Protein AF-A0A8X6FLB8-F1 (afdb_monomer_lite)

Foldseek 3Di:
DDDPPDDDDDDDDPDDDPPDPCQLVVQLVVLLVCLVVCCVVCVPVSVQSVPQDDRPDRRDDDPDDD

Structure (mmCIF, N/CA/C/O backbone):
data_AF-A0A8X6FLB8-F1
#
_entry.id   AF-A0A8X6FLB8-F1
#
loop_
_atom_site.group_PDB
_atom_site.id
_atom_site.type_symbol
_atom_site.label_atom_id
_atom_site.label_alt_id
_atom_site.label_comp_id
_atom_site.label_asym_id
_atom_site.label_entity_id
_atom_site.label_seq_id
_atom_site.pdbx_PDB_ins_code
_atom_site.Cartn_x
_atom_site.Cartn_y
_atom_site.Cartn_z
_atom_site.occupancy
_atom_site.B_iso_or_equiv
_atom_site.auth_seq_id
_atom_site.auth_comp_id
_atom_site.auth_asym_id
_atom_site.auth_atom_id
_atom_site.pdbx_PDB_model_num
ATOM 1 N N . MET A 1 1 ? 8.005 -12.420 -38.983 1.00 54.34 1 MET A N 1
ATOM 2 C CA . MET A 1 1 ? 9.377 -12.784 -38.580 1.00 54.34 1 MET A CA 1
ATOM 3 C C . MET A 1 1 ? 10.115 -11.478 -38.414 1.00 54.34 1 MET A C 1
ATOM 5 O O . MET A 1 1 ? 10.093 -10.705 -39.360 1.00 54.34 1 MET A O 1
ATOM 9 N N . GLU A 1 2 ? 10.623 -11.190 -37.218 1.00 69.69 2 GLU A N 1
ATOM 10 C CA . GLU A 1 2 ? 11.484 -10.018 -37.008 1.00 69.69 2 GLU A CA 1
ATOM 11 C C . GLU A 1 2 ? 12.853 -10.290 -37.647 1.00 69.69 2 GLU A C 1
ATOM 13 O O . GLU A 1 2 ? 13.379 -11.402 -37.534 1.00 69.69 2 GLU A O 1
ATOM 18 N N . SER A 1 3 ? 13.370 -9.304 -38.378 1.00 81.50 3 SER A N 1
ATOM 19 C CA . SER A 1 3 ? 14.697 -9.310 -38.997 1.00 81.50 3 SER A CA 1
ATOM 20 C C . SER A 1 3 ? 15.736 -8.776 -38.003 1.00 81.50 3 SER A C 1
ATOM 22 O O . SER A 1 3 ? 15.410 -7.872 -37.234 1.00 81.50 3 SER A O 1
ATOM 24 N N . PRO A 1 4 ? 16.997 -9.247 -38.022 1.00 79.62 4 PRO A N 1
ATOM 25 C CA . PRO A 1 4 ? 18.080 -8.660 -37.223 1.00 79.62 4 PRO A CA 1
ATOM 26 C C . PRO A 1 4 ? 18.318 -7.164 -37.491 1.00 79.62 4 PRO A C 1
ATOM 28 O O . PRO A 1 4 ? 18.896 -6.484 -36.648 1.00 79.62 4 PRO A O 1
ATOM 31 N N . ASP A 1 5 ? 17.871 -6.668 -38.649 1.00 85.62 5 ASP A N 1
ATOM 32 C CA . ASP A 1 5 ? 17.970 -5.264 -39.065 1.00 85.62 5 ASP A CA 1
ATOM 33 C C . ASP A 1 5 ? 16.762 -4.405 -38.639 1.00 85.62 5 ASP A C 1
ATOM 35 O O . ASP A 1 5 ? 16.732 -3.202 -38.912 1.00 85.62 5 ASP A O 1
ATOM 39 N N . ASP A 1 6 ? 15.751 -4.994 -37.990 1.00 84.56 6 ASP A N 1
ATOM 40 C CA . ASP A 1 6 ? 14.597 -4.233 -37.515 1.00 84.56 6 ASP A CA 1
ATOM 41 C C . ASP A 1 6 ? 15.003 -3.320 -36.338 1.00 84.56 6 ASP A C 1
ATOM 43 O O . ASP A 1 6 ? 15.735 -3.737 -35.434 1.00 84.56 6 ASP A O 1
ATOM 47 N N . PRO A 1 7 ? 14.522 -2.064 -36.294 1.00 84.69 7 PRO A N 1
ATOM 48 C CA . PRO A 1 7 ? 14.830 -1.157 -35.197 1.00 84.69 7 PRO A CA 1
ATOM 49 C C . PRO A 1 7 ? 14.300 -1.695 -33.862 1.00 84.69 7 PRO A C 1
ATOM 51 O O . PRO A 1 7 ? 13.178 -2.201 -33.773 1.00 84.69 7 PRO A O 1
ATOM 54 N N . VAL A 1 8 ? 15.099 -1.530 -32.801 1.00 84.75 8 VAL A N 1
ATOM 55 C CA . VAL A 1 8 ? 14.748 -1.963 -31.441 1.00 84.75 8 VAL A CA 1
ATOM 56 C C . VAL A 1 8 ? 13.426 -1.328 -31.012 1.00 84.75 8 VAL A C 1
ATOM 58 O O . VAL A 1 8 ? 13.295 -0.104 -30.946 1.00 84.75 8 VAL A O 1
ATOM 61 N N . LYS A 1 9 ? 12.444 -2.168 -30.677 1.00 82.88 9 LYS A N 1
ATOM 62 C CA . LYS A 1 9 ? 11.164 -1.722 -30.122 1.00 82.88 9 LYS A CA 1
ATOM 63 C C . LYS A 1 9 ? 11.311 -1.472 -28.626 1.00 82.88 9 LYS A C 1
ATOM 65 O O . LYS A 1 9 ? 11.661 -2.372 -27.868 1.00 82.88 9 LYS A O 1
ATOM 70 N N . ILE A 1 10 ? 11.012 -0.247 -28.206 1.00 82.12 10 ILE A N 1
ATOM 71 C CA . ILE A 1 10 ? 10.965 0.144 -26.796 1.00 82.12 10 ILE A CA 1
ATOM 72 C C . ILE A 1 10 ? 9.512 0.049 -26.334 1.00 82.12 10 ILE A C 1
ATOM 74 O O . ILE A 1 10 ? 8.618 0.612 -26.965 1.00 82.12 10 ILE A O 1
ATOM 78 N N . PHE A 1 11 ? 9.282 -0.651 -25.226 1.00 79.75 11 PHE A N 1
ATOM 79 C CA . PHE A 1 11 ? 7.969 -0.775 -24.600 1.00 79.75 11 PHE A CA 1
ATOM 80 C C . PHE A 1 11 ? 8.006 -0.187 -23.190 1.00 79.75 11 PHE A C 1
ATOM 82 O O . PHE A 1 11 ? 8.992 -0.342 -22.473 1.00 79.75 11 PHE A O 1
ATOM 89 N N . GLU A 1 12 ? 6.914 0.458 -22.790 1.00 73.94 12 GLU A N 1
ATOM 90 C CA . GLU A 1 12 ? 6.708 0.948 -21.429 1.00 73.94 12 GLU A CA 1
ATOM 91 C C . GLU A 1 12 ? 5.674 0.078 -20.712 1.00 73.94 12 GLU A C 1
ATOM 93 O O . GLU A 1 12 ? 4.641 -0.300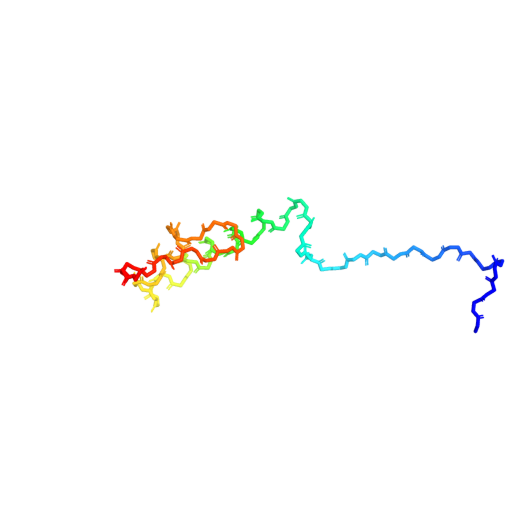 -21.275 1.00 73.94 12 GLU A O 1
ATOM 98 N N . MET A 1 13 ? 5.948 -0.226 -19.447 1.00 71.06 13 MET A N 1
ATOM 99 C CA . MET A 1 13 ? 5.040 -0.986 -18.604 1.00 71.06 13 MET A CA 1
ATOM 100 C C . MET A 1 13 ? 3.991 -0.057 -17.988 1.00 71.06 13 MET A C 1
ATOM 102 O O . MET A 1 13 ? 4.313 0.836 -17.213 1.00 71.06 13 MET A O 1
ATOM 106 N N . LYS A 1 14 ? 2.716 -0.284 -18.316 1.00 69.88 14 LYS A N 1
ATOM 107 C CA . LYS A 1 14 ? 1.592 0.564 -17.871 1.00 69.88 14 LYS A CA 1
ATOM 108 C C . LYS A 1 14 ? 1.054 0.231 -16.476 1.00 69.88 14 LYS A C 1
ATOM 110 O O . LYS A 1 14 ? 0.145 0.902 -15.996 1.00 69.88 14 LYS A O 1
ATOM 115 N N . THR A 1 15 ? 1.565 -0.819 -15.842 1.00 63.78 15 THR A N 1
ATOM 116 C CA . THR A 1 15 ? 1.086 -1.326 -14.552 1.00 63.78 15 THR A CA 1
ATOM 117 C C . THR A 1 15 ? 2.230 -1.396 -13.560 1.00 63.78 15 THR A C 1
ATOM 119 O O . THR A 1 15 ? 3.327 -1.824 -13.909 1.00 63.78 15 THR A O 1
ATOM 122 N N . VAL A 1 16 ? 1.971 -1.024 -12.309 1.00 59.16 16 VAL A N 1
ATOM 123 C CA . VAL A 1 16 ? 2.934 -1.206 -11.222 1.00 59.16 16 VAL A CA 1
ATOM 124 C C . VAL A 1 16 ? 3.026 -2.701 -10.922 1.00 59.16 16 VAL A C 1
ATOM 126 O O . VAL A 1 16 ? 2.058 -3.297 -10.459 1.00 59.16 16 VAL A O 1
ATOM 129 N N . THR A 1 17 ? 4.162 -3.322 -11.228 1.00 65.75 17 THR A N 1
ATOM 130 C CA . THR A 1 17 ? 4.415 -4.729 -10.898 1.00 65.75 17 THR A CA 1
ATOM 131 C C . THR A 1 17 ? 5.216 -4.848 -9.609 1.00 65.75 17 THR A C 1
ATOM 133 O O . THR A 1 17 ? 5.980 -3.949 -9.242 1.00 65.75 17 THR A O 1
ATOM 136 N N . HIS A 1 18 ? 5.088 -6.005 -8.959 1.00 55.44 18 HIS A N 1
ATOM 137 C CA . HIS A 1 18 ? 5.968 -6.441 -7.880 1.00 55.44 18 HIS A CA 1
ATOM 138 C C . HIS A 1 18 ? 7.437 -6.263 -8.312 1.00 55.44 18 HIS A C 1
ATOM 140 O O . HIS A 1 18 ? 7.815 -6.668 -9.413 1.00 55.44 18 HIS A O 1
ATOM 146 N N . GLY A 1 19 ? 8.245 -5.595 -7.483 1.00 55.59 19 GLY A N 1
ATOM 147 C CA . GLY A 1 19 ? 9.655 -5.298 -7.771 1.00 55.59 19 GLY A CA 1
ATOM 148 C C . GLY A 1 19 ? 9.951 -3.893 -8.314 1.00 55.59 19 GLY A C 1
ATOM 149 O O . GLY A 1 19 ? 11.119 -3.517 -8.388 1.00 55.59 19 GLY A O 1
ATOM 150 N N . SER A 1 20 ? 8.939 -3.076 -8.636 1.00 60.59 20 SER A N 1
ATOM 151 C CA . SER A 1 20 ? 9.165 -1.634 -8.815 1.00 60.59 20 SER A CA 1
ATOM 152 C C . SER A 1 20 ? 9.461 -0.990 -7.459 1.00 60.59 20 SER A C 1
ATOM 154 O O . SER A 1 20 ? 8.722 -1.215 -6.503 1.00 60.59 20 SER A O 1
ATOM 156 N N . ALA A 1 21 ? 10.505 -0.160 -7.362 1.00 61.84 21 ALA A N 1
ATOM 157 C CA . ALA A 1 21 ? 10.910 0.481 -6.103 1.00 61.84 21 ALA A CA 1
ATOM 158 C C . ALA A 1 21 ? 9.786 1.310 -5.442 1.00 61.84 21 ALA A C 1
ATOM 160 O O . ALA A 1 21 ? 9.810 1.537 -4.234 1.00 61.84 21 ALA A O 1
ATOM 161 N N . SER A 1 22 ? 8.785 1.745 -6.216 1.00 63.34 22 SER A N 1
ATOM 162 C CA . SER A 1 22 ? 7.612 2.478 -5.729 1.00 63.34 22 SER A CA 1
ATOM 163 C C . SER A 1 22 ? 6.396 1.601 -5.408 1.00 63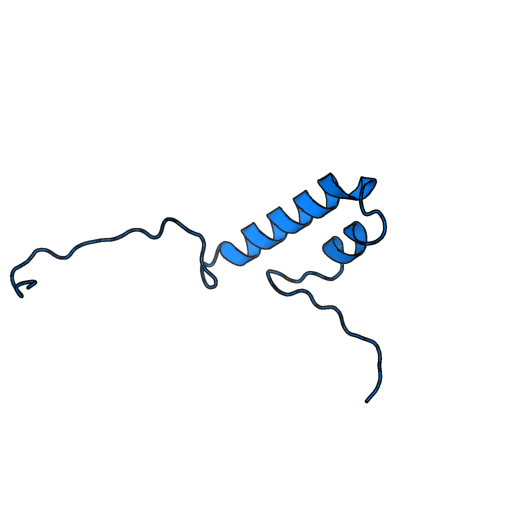.34 22 SER A C 1
ATOM 165 O O . SER A 1 22 ? 5.480 2.089 -4.746 1.00 63.34 22 SER A O 1
ATOM 167 N N . ALA A 1 23 ? 6.364 0.332 -5.837 1.00 65.50 23 ALA A N 1
ATOM 168 C CA . ALA A 1 23 ? 5.228 -0.568 -5.611 1.00 65.50 23 ALA A CA 1
ATOM 169 C C . ALA A 1 23 ? 4.882 -0.727 -4.120 1.00 65.50 23 ALA A C 1
ATOM 171 O O . ALA A 1 23 ? 3.730 -0.478 -3.766 1.00 65.50 23 ALA A O 1
ATOM 172 N N . PRO A 1 24 ? 5.855 -0.963 -3.218 1.00 63.66 24 PRO A N 1
ATOM 173 C CA . PRO A 1 24 ? 5.549 -1.161 -1.804 1.00 63.66 24 PRO A CA 1
ATOM 174 C C . PRO A 1 24 ? 4.955 0.100 -1.145 1.00 63.66 24 PRO A C 1
ATOM 176 O O . PRO A 1 24 ? 4.046 0.034 -0.314 1.00 63.66 24 PRO A O 1
ATOM 179 N N . PHE A 1 25 ? 5.418 1.283 -1.567 1.00 69.19 25 PHE A N 1
ATOM 180 C CA . PHE A 1 25 ? 4.896 2.570 -1.101 1.00 69.19 25 PHE A CA 1
ATOM 181 C C . PHE A 1 25 ? 3.460 2.821 -1.581 1.00 69.19 25 PHE A C 1
ATOM 183 O O . PHE A 1 25 ? 2.621 3.293 -0.808 1.00 69.19 25 PHE A O 1
ATOM 190 N N .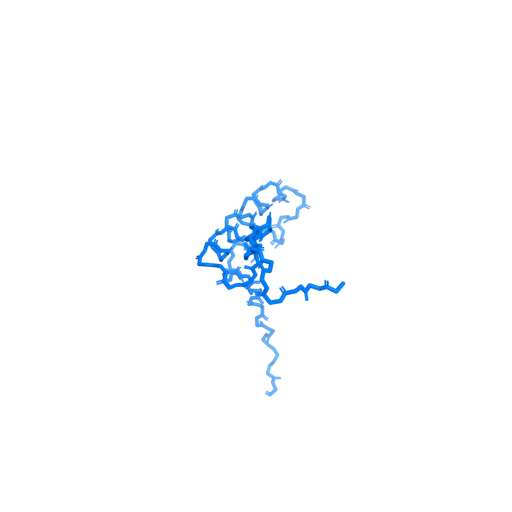 LEU A 1 26 ? 3.166 2.507 -2.846 1.00 73.12 26 LEU A N 1
ATOM 191 C CA . LEU A 1 26 ? 1.835 2.683 -3.430 1.00 73.12 26 LEU A CA 1
ATOM 192 C C . LEU A 1 26 ? 0.819 1.698 -2.842 1.00 73.12 26 LEU A C 1
ATOM 194 O O . LEU A 1 26 ? -0.292 2.116 -2.505 1.00 73.12 26 LEU A O 1
ATOM 198 N N . SER A 1 27 ? 1.203 0.438 -2.642 1.00 72.94 27 SER A N 1
ATOM 199 C CA . SER A 1 27 ? 0.361 -0.570 -1.992 1.00 72.94 27 SER A CA 1
ATOM 200 C C . SER A 1 27 ? 0.058 -0.204 -0.543 1.00 72.94 27 SER A C 1
ATOM 202 O O . SER A 1 27 ? -1.110 -0.139 -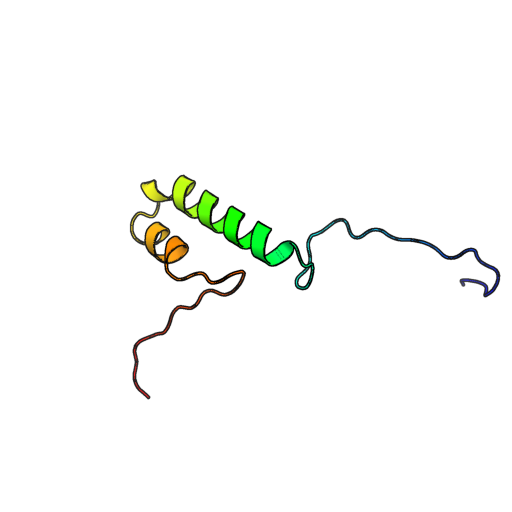0.162 1.00 72.94 27 SER A O 1
ATOM 204 N N . THR A 1 28 ? 1.078 0.175 0.237 1.00 73.62 28 THR A N 1
ATOM 205 C CA . THR A 1 28 ? 0.895 0.609 1.634 1.00 73.62 28 THR A CA 1
ATOM 206 C C . THR A 1 28 ? -0.037 1.818 1.728 1.00 73.62 28 THR A C 1
ATOM 208 O O . THR A 1 28 ? -0.955 1.840 2.548 1.00 73.62 28 THR A O 1
ATOM 211 N N . LYS A 1 29 ? 0.136 2.829 0.862 1.00 78.81 29 LYS A N 1
ATOM 212 C CA . LYS A 1 29 ? -0.767 3.992 0.832 1.00 78.81 29 LYS A CA 1
ATOM 213 C C . LYS A 1 29 ? -2.203 3.614 0.483 1.00 78.81 29 LYS A C 1
ATOM 215 O O . LYS A 1 29 ? -3.128 4.153 1.086 1.00 78.81 29 LYS A O 1
ATOM 220 N N . THR A 1 30 ? -2.382 2.720 -0.484 1.00 82.25 30 THR A N 1
ATOM 221 C CA . THR A 1 30 ? -3.708 2.290 -0.939 1.00 82.25 30 THR A CA 1
ATOM 222 C C . THR A 1 30 ? -4.434 1.525 0.164 1.00 82.25 30 THR A C 1
ATOM 224 O O . THR A 1 30 ? -5.588 1.827 0.453 1.00 82.25 30 THR A O 1
ATOM 227 N N . LEU A 1 31 ? -3.745 0.608 0.849 1.00 80.31 31 LEU A N 1
ATOM 228 C CA . LEU A 1 31 ? -4.297 -0.156 1.970 1.00 80.31 31 LEU A CA 1
ATOM 229 C C . LEU A 1 31 ? -4.655 0.738 3.161 1.00 80.31 31 LEU A C 1
ATOM 231 O O . LEU A 1 31 ? -5.729 0.589 3.744 1.00 80.31 31 LEU A O 1
ATOM 235 N N . LEU A 1 32 ? -3.812 1.724 3.485 1.00 82.06 32 LEU A N 1
ATOM 236 C CA . LEU A 1 32 ? -4.119 2.703 4.529 1.00 82.06 32 LEU A CA 1
ATOM 237 C C . LEU A 1 32 ? -5.350 3.542 4.181 1.00 82.06 32 LEU A C 1
ATOM 239 O O . LEU A 1 32 ? -6.189 3.773 5.052 1.00 82.06 32 LEU A O 1
ATOM 243 N N . GLN A 1 33 ? -5.481 3.986 2.931 1.00 84.38 33 GLN A N 1
ATOM 244 C CA . GLN A 1 33 ? -6.649 4.749 2.498 1.00 84.38 33 GLN A CA 1
ATOM 245 C C . GLN A 1 33 ? -7.919 3.892 2.556 1.00 84.38 33 GLN A C 1
ATOM 247 O O . GLN A 1 33 ? -8.897 4.301 3.176 1.00 84.38 33 GLN A O 1
ATOM 252 N N . LEU A 1 34 ? -7.858 2.662 2.039 1.00 83.88 34 LEU A N 1
ATOM 253 C CA . LEU A 1 34 ? -8.965 1.709 2.093 1.00 83.88 34 LEU A CA 1
ATOM 254 C C . LEU A 1 34 ? -9.397 1.417 3.536 1.00 83.88 34 LEU A C 1
ATOM 256 O O . LEU A 1 34 ? -10.589 1.383 3.828 1.00 83.88 34 LEU A O 1
ATOM 260 N N . SER A 1 35 ? -8.440 1.270 4.460 1.00 82.25 35 SER A N 1
ATOM 261 C CA . SER A 1 35 ? -8.741 1.044 5.878 1.00 82.25 35 SER A CA 1
ATOM 262 C C . SER A 1 35 ? -9.534 2.192 6.507 1.00 82.25 35 SER A C 1
ATOM 264 O O . SER A 1 35 ? -10.367 1.944 7.370 1.00 82.25 35 SER A O 1
ATOM 266 N N . ARG A 1 36 ? -9.303 3.439 6.074 1.00 84.12 36 ARG A N 1
ATOM 267 C CA . ARG A 1 36 ? -10.015 4.628 6.569 1.00 84.12 36 ARG A CA 1
ATOM 268 C C . ARG A 1 36 ? -11.397 4.748 5.945 1.00 84.12 36 ARG A C 1
ATOM 270 O O . ARG A 1 36 ? -12.361 5.034 6.650 1.00 84.12 36 ARG A O 1
ATOM 277 N N . ASP A 1 37 ? -11.487 4.514 4.641 1.00 87.44 37 ASP A N 1
ATOM 278 C CA . ASP A 1 37 ? -12.737 4.640 3.893 1.00 87.44 37 ASP A CA 1
ATOM 279 C C . ASP A 1 37 ? -13.760 3.588 4.347 1.00 87.44 37 ASP A C 1
ATOM 281 O O . ASP A 1 37 ? -14.943 3.886 4.523 1.00 87.44 37 ASP A O 1
ATOM 285 N N . GLU A 1 38 ? -13.288 2.373 4.628 1.00 85.94 38 GLU A N 1
ATOM 286 C CA . GLU A 1 38 ? -14.126 1.230 4.993 1.00 85.94 38 GLU A CA 1
ATOM 287 C C . GLU A 1 38 ? -14.228 0.996 6.513 1.00 85.94 38 GLU A C 1
ATOM 289 O O . GLU A 1 38 ? -14.904 0.064 6.948 1.00 85.94 38 GLU A O 1
ATOM 294 N N . GLU A 1 39 ? -13.626 1.850 7.350 1.00 84.38 39 GLU A N 1
ATOM 295 C CA . GLU A 1 39 ? -13.632 1.709 8.818 1.00 84.38 39 GLU A CA 1
ATOM 296 C C . GLU A 1 39 ? -15.046 1.631 9.399 1.00 84.38 39 GLU A C 1
ATOM 298 O O . GLU A 1 39 ? -15.331 0.822 10.281 1.00 84.38 39 GLU A O 1
ATOM 303 N N . LYS A 1 40 ? -15.969 2.433 8.859 1.00 86.88 40 LYS A N 1
ATOM 304 C CA . LYS A 1 40 ? -17.373 2.438 9.293 1.00 86.88 40 LYS A CA 1
ATOM 305 C C . LYS A 1 40 ? -18.103 1.145 8.933 1.00 86.88 40 LYS A C 1
ATOM 307 O O . LYS A 1 40 ? -19.056 0.777 9.615 1.00 86.88 40 LYS A O 1
ATOM 312 N N . ARG A 1 41 ? -17.684 0.481 7.852 1.00 87.38 41 ARG A N 1
ATOM 313 C CA . ARG A 1 41 ? -18.297 -0.750 7.341 1.00 87.38 41 ARG A CA 1
ATOM 314 C C . ARG A 1 41 ? -17.676 -1.997 7.971 1.00 87.38 41 ARG A C 1
ATOM 316 O O . ARG A 1 41 ? -18.394 -2.960 8.224 1.00 87.38 41 ARG A O 1
ATOM 323 N N . TYR A 1 42 ? -16.378 -1.956 8.271 1.00 80.50 42 TYR A N 1
ATOM 324 C CA . TYR A 1 42 ? -15.620 -3.051 8.877 1.00 80.50 42 TYR A CA 1
ATOM 325 C C . TYR A 1 42 ? -14.776 -2.567 10.071 1.00 80.50 42 TYR A C 1
ATOM 327 O O . TYR A 1 42 ? -13.543 -2.581 10.009 1.00 80.50 42 TYR A O 1
ATOM 335 N N . PRO A 1 43 ? -15.411 -2.199 11.199 1.00 82.00 43 PRO A N 1
ATOM 336 C CA . PRO A 1 43 ? -14.723 -1.596 12.346 1.00 82.00 43 PRO A CA 1
ATOM 337 C C . PRO A 1 43 ? -13.709 -2.526 13.027 1.00 82.00 43 PRO A C 1
ATOM 339 O O . PRO A 1 43 ? -12.804 -2.051 13.702 1.00 82.00 43 PRO A O 1
ATOM 342 N N . LEU A 1 44 ? -13.834 -3.846 12.842 1.00 79.31 44 LEU A N 1
ATOM 343 C CA . LEU A 1 44 ? -12.887 -4.835 13.370 1.00 79.31 44 LEU A CA 1
ATOM 344 C C . LEU A 1 44 ? -11.730 -5.138 12.408 1.00 79.31 44 LEU A C 1
ATOM 346 O O . LEU A 1 44 ? -10.640 -5.474 12.857 1.00 79.31 44 LEU A O 1
ATOM 350 N N . ALA A 1 45 ? -11.946 -5.017 11.094 1.00 77.12 45 ALA A N 1
ATOM 351 C CA . ALA A 1 45 ? -10.936 -5.353 10.088 1.00 77.12 45 ALA A CA 1
ATOM 352 C C . ALA A 1 45 ? -10.059 -4.148 9.717 1.00 77.12 45 ALA A C 1
ATOM 354 O O . ALA A 1 45 ? -8.867 -4.307 9.465 1.00 77.12 45 ALA A O 1
ATOM 355 N N . ALA A 1 46 ? -10.618 -2.936 9.729 1.00 78.94 46 ALA A N 1
ATOM 356 C CA . ALA A 1 46 ? -9.876 -1.714 9.428 1.00 78.94 46 ALA A CA 1
ATOM 357 C C . ALA A 1 46 ? -8.661 -1.477 10.353 1.00 78.94 46 ALA A C 1
ATOM 359 O O . ALA A 1 46 ? -7.599 -1.129 9.834 1.00 78.94 46 ALA A O 1
ATOM 360 N N . PRO A 1 47 ? -8.734 -1.717 11.679 1.00 76.69 47 PRO A N 1
ATOM 361 C CA . PRO A 1 47 ? -7.557 -1.651 12.545 1.00 76.69 47 PRO A CA 1
ATOM 362 C C . PRO A 1 47 ? -6.501 -2.705 12.207 1.00 76.69 47 PRO A C 1
ATOM 364 O O . PRO A 1 47 ? -5.314 -2.393 12.161 1.00 76.69 47 PRO A O 1
ATOM 367 N N . VAL A 1 48 ? -6.928 -3.926 11.875 1.00 76.75 48 VAL A N 1
ATOM 368 C CA . VAL A 1 48 ? -6.027 -5.026 11.503 1.00 76.75 48 VAL A CA 1
ATOM 369 C C . VAL A 1 48 ? -5.248 -4.688 10.230 1.00 76.75 48 VAL A C 1
ATOM 371 O O . VAL A 1 48 ? -4.041 -4.916 10.190 1.00 76.75 48 VAL A O 1
ATOM 374 N N . LEU A 1 49 ? -5.898 -4.069 9.236 1.00 71.31 49 LEU A N 1
ATOM 375 C CA . LEU A 1 49 ? -5.247 -3.573 8.017 1.00 71.31 49 LEU A CA 1
ATOM 376 C C . LEU A 1 49 ? -4.196 -2.486 8.295 1.00 71.31 49 LEU A C 1
ATOM 378 O O . LEU A 1 49 ? -3.215 -2.388 7.565 1.00 71.31 49 LEU A O 1
ATOM 382 N N . ARG A 1 50 ? -4.387 -1.671 9.339 1.00 69.75 50 ARG A N 1
ATOM 383 C CA . ARG A 1 50 ? -3.446 -0.607 9.729 1.00 69.75 50 ARG A CA 1
ATOM 384 C C . ARG A 1 50 ? -2.238 -1.128 10.505 1.00 69.75 50 ARG A C 1
ATOM 386 O O . ARG A 1 50 ? -1.176 -0.521 10.426 1.00 69.75 50 ARG A O 1
ATOM 393 N N . GLU A 1 51 ? -2.410 -2.206 11.263 1.00 69.88 51 GLU A N 1
ATOM 394 C CA . GLU A 1 51 ? -1.409 -2.688 12.224 1.00 69.88 51 GLU A CA 1
ATOM 395 C C . GLU A 1 51 ? -0.648 -3.937 11.751 1.00 69.88 51 GLU A C 1
ATOM 397 O O . GLU A 1 51 ? 0.473 -4.157 12.198 1.00 69.88 51 GLU A O 1
ATOM 402 N N . ASN A 1 52 ? -1.219 -4.738 10.840 1.00 59.66 52 ASN A N 1
ATOM 403 C CA . ASN A 1 52 ? -0.677 -6.053 10.454 1.00 59.66 52 ASN A CA 1
ATOM 404 C C . ASN A 1 52 ? -0.226 -6.143 8.985 1.00 59.66 52 ASN A C 1
ATOM 406 O O . ASN A 1 52 ? 0.125 -7.225 8.518 1.00 59.66 52 ASN A O 1
ATOM 410 N N . PHE A 1 53 ? -0.233 -5.036 8.240 1.00 62.56 53 PHE A N 1
ATOM 411 C CA . PHE A 1 53 ? 0.330 -4.994 6.888 1.00 62.56 53 PHE A CA 1
ATOM 412 C C . PHE A 1 53 ? 1.733 -4.385 6.908 1.00 62.56 53 PHE A C 1
ATOM 414 O O . PHE A 1 53 ? 1.919 -3.246 7.340 1.00 62.56 53 PHE A O 1
ATOM 421 N N . TYR A 1 54 ? 2.713 -5.136 6.402 1.00 55.78 54 TYR A N 1
ATOM 422 C CA . TYR A 1 54 ? 4.046 -4.628 6.090 1.00 55.78 54 TYR A CA 1
ATOM 423 C C . TYR A 1 54 ? 4.245 -4.724 4.577 1.00 55.78 54 TYR A C 1
ATOM 425 O O . TYR A 1 54 ? 4.439 -5.809 4.035 1.00 55.78 54 TYR A O 1
ATOM 433 N N . MET A 1 55 ? 4.189 -3.579 3.892 1.00 61.47 55 MET A N 1
ATOM 434 C CA . MET A 1 55 ? 4.198 -3.502 2.426 1.00 61.47 55 MET A CA 1
ATOM 435 C C . MET A 1 55 ? 3.036 -4.286 1.780 1.00 61.47 55 MET A C 1
ATOM 437 O O . MET A 1 55 ? 1.881 -4.037 2.120 1.00 61.47 55 MET A O 1
ATOM 441 N N . ASP A 1 56 ? 3.321 -5.177 0.826 1.00 57.44 56 ASP A N 1
ATOM 442 C CA . ASP A 1 56 ? 2.339 -6.024 0.135 1.00 57.44 56 ASP A CA 1
ATOM 443 C C . ASP A 1 56 ? 1.954 -7.280 0.946 1.00 57.44 56 ASP A C 1
ATOM 445 O O . ASP A 1 56 ? 1.006 -7.978 0.583 1.00 57.44 56 ASP A O 1
ATOM 449 N N . ASP A 1 57 ? 2.654 -7.563 2.051 1.00 59.41 57 AS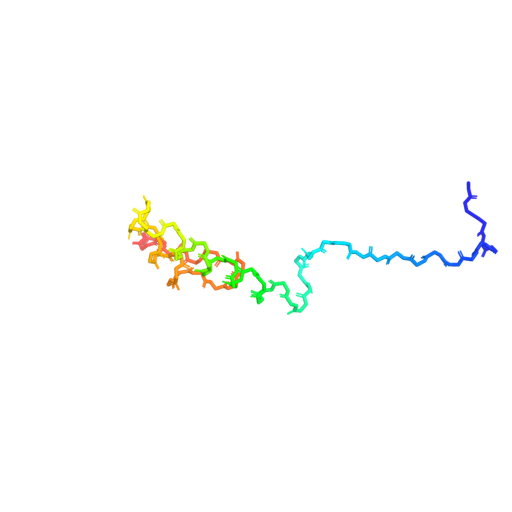P A N 1
ATOM 450 C CA . ASP A 1 57 ? 2.466 -8.778 2.838 1.00 59.41 57 ASP A CA 1
ATOM 451 C C . ASP A 1 57 ? 1.559 -8.537 4.051 1.00 59.41 57 ASP A C 1
ATOM 453 O O . ASP A 1 57 ? 1.805 -7.686 4.916 1.00 59.41 57 ASP A O 1
ATOM 457 N N . PHE A 1 58 ? 0.503 -9.347 4.134 1.00 58.81 58 PHE A N 1
ATOM 458 C CA . PHE A 1 58 ? -0.332 -9.448 5.322 1.00 58.81 58 PHE A CA 1
ATOM 459 C C . PHE A 1 58 ? 0.342 -10.364 6.343 1.00 58.81 58 PHE A C 1
ATOM 461 O O . PHE A 1 58 ? 0.351 -11.588 6.198 1.00 58.81 58 PHE A O 1
ATOM 468 N N . LEU A 1 59 ? 0.897 -9.776 7.397 1.00 59.00 59 LEU A N 1
ATOM 469 C CA . LEU A 1 59 ? 1.550 -10.503 8.477 1.00 59.00 59 LEU A CA 1
ATOM 470 C C . LEU A 1 59 ? 0.538 -10.793 9.589 1.00 59.00 59 LEU A C 1
ATOM 472 O O . LEU A 1 59 ? 0.561 -10.166 10.644 1.00 59.00 59 LEU A O 1
ATOM 476 N N . SER A 1 60 ? -0.351 -11.769 9.382 1.00 56.16 60 SER A N 1
ATOM 477 C CA . SER A 1 60 ? -1.116 -12.352 10.491 1.00 56.16 60 SER A CA 1
ATOM 478 C C . SER A 1 60 ? -0.410 -13.599 11.015 1.00 56.16 60 SER A C 1
ATOM 480 O O . SER A 1 60 ? -0.489 -14.672 10.415 1.00 56.16 60 SER A O 1
ATOM 482 N N . GLY A 1 61 ? 0.271 -13.477 12.152 1.00 58.12 61 GLY A N 1
ATOM 483 C CA . GLY A 1 61 ? 0.706 -14.643 12.913 1.00 58.12 61 GLY A CA 1
ATOM 484 C C . GLY A 1 61 ? -0.493 -15.258 13.631 1.00 58.12 61 GLY A C 1
ATOM 485 O O . GLY A 1 61 ? -1.027 -14.654 14.558 1.00 58.12 61 GLY A O 1
ATOM 486 N N . ALA A 1 62 ? -0.921 -16.458 13.241 1.00 56.59 62 ALA A N 1
ATOM 487 C CA . ALA A 1 62 ? -1.769 -17.254 14.118 1.00 56.59 62 ALA A CA 1
ATOM 488 C C . ALA A 1 62 ? -0.919 -17.687 15.319 1.00 56.59 62 ALA A C 1
ATOM 490 O O . ALA A 1 62 ? 0.057 -18.415 15.159 1.00 56.59 62 ALA A O 1
ATOM 491 N N . SER A 1 63 ? -1.285 -17.263 16.529 1.00 56.12 63 SER A N 1
ATOM 492 C CA . SER A 1 63 ? -0.695 -17.753 17.784 1.00 56.12 63 SER A CA 1
ATOM 493 C C . SER A 1 63 ? -1.137 -19.187 18.103 1.00 56.12 63 SER A C 1
ATOM 495 O O . SER A 1 63 ? -1.510 -19.484 19.234 1.00 56.12 63 SER A O 1
ATOM 497 N N . SER A 1 64 ? -1.139 -20.085 17.121 1.00 49.56 64 SER A N 1
ATOM 498 C CA . SER A 1 64 ? -1.222 -21.509 17.410 1.00 49.56 64 SER A CA 1
ATOM 499 C C . SER A 1 64 ? 0.195 -22.042 17.410 1.00 49.56 64 SER A C 1
ATOM 501 O O . SER A 1 64 ? 0.803 -22.179 16.352 1.00 49.56 64 SER A O 1
ATOM 503 N N . LEU A 1 65 ? 0.713 -22.321 18.608 1.00 48.16 65 LEU A N 1
ATOM 504 C CA . LEU A 1 65 ? 1.854 -23.214 18.771 1.00 48.16 65 LEU A CA 1
ATOM 505 C C . LEU A 1 65 ? 1.658 -24.453 17.885 1.00 48.16 65 LEU A C 1
ATOM 507 O O . LEU A 1 65 ? 0.633 -25.132 17.999 1.00 48.16 65 LEU A O 1
ATOM 511 N N . MET A 1 66 ? 2.667 -24.771 17.082 1.00 36.00 66 MET A N 1
ATOM 512 C CA . MET A 1 66 ? 3.067 -26.152 16.844 1.00 36.00 66 MET A CA 1
ATOM 513 C C . MET A 1 66 ? 4.584 -26.224 16.751 1.00 36.00 66 MET A C 1
ATOM 515 O O . MET A 1 66 ? 5.163 -25.345 16.075 1.00 36.00 66 MET A O 1
#

Secondary structure (DSSP, 8-state):
---TTSPPPP----S--TT-TTHHHHHHHHHHHHHHHTTTT-TTHHHHHHHSEETTEE--------

Radius of gyration: 19.9 Å; chains: 1; bounding box: 36×31×58 Å

Organism: Trichonephila clavata (NCBI:txid2740835)

Sequence (66 aa):
MESPDDPVKIFEMKTVTHGSASAPFLSTKTLLQLSRDEEKRYPLAAPVLRENFYMD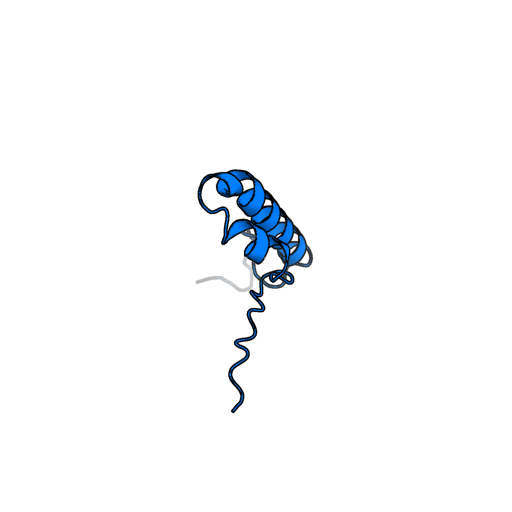DFLSGASSLM

pLDDT: mean 70.83, std 11.98, range [36.0, 87.44]